Protein AF-0000000070689299 (afdb_homodimer)

Structure (mmCIF, N/CA/C/O backbone):
data_AF-0000000070689299-model_v1
#
loop_
_entity.id
_entity.type
_entity.pdbx_description
1 polymer 'Putative rlpA-like double-psi beta-barrel domain-containing protein'
#
loop_
_atom_site.group_PDB
_atom_site.id
_atom_site.type_symbol
_atom_site.label_atom_id
_atom_site.label_alt_id
_atom_site.label_comp_id
_atom_site.label_asym_id
_atom_site.label_entity_id
_atom_site.label_seq_id
_atom_site.pdbx_PDB_ins_code
_atom_site.Cartn_x
_atom_site.Cartn_y
_atom_site.Cartn_z
_atom_site.occupancy
_atom_site.B_iso_or_equiv
_atom_site.auth_seq_id
_atom_site.auth_comp_id
_atom_site.auth_asym_id
_atom_site.auth_atom_id
_atom_site.pdbx_PDB_model_num
ATOM 1 N N . MET A 1 1 ? -0.088 -2.096 -9.945 1 90.56 1 MET A N 1
ATOM 2 C CA . MET A 1 1 ? 0.05 -1.854 -8.516 1 90.56 1 MET A CA 1
ATOM 3 C C . MET A 1 1 ? 0.592 -3.09 -7.805 1 90.56 1 MET A C 1
ATOM 5 O O . MET A 1 1 ? 0.749 -4.145 -8.422 1 90.56 1 MET A O 1
ATOM 9 N N . ILE A 1 2 ? 0.896 -2.9 -6.441 1 95.88 2 ILE A N 1
ATOM 10 C CA . ILE A 1 2 ? 1.598 -3.996 -5.781 1 95.88 2 ILE A CA 1
ATOM 11 C C . ILE A 1 2 ? 0.893 -4.348 -4.473 1 95.88 2 ILE A C 1
ATOM 13 O O . ILE A 1 2 ? 0.043 -3.592 -3.994 1 95.88 2 ILE A O 1
ATOM 17 N N . ALA A 1 3 ? 1.252 -5.504 -3.967 1 97.31 3 ALA A N 1
ATOM 18 C CA . ALA A 1 3 ? 0.812 -5.992 -2.662 1 97.31 3 ALA A CA 1
ATOM 19 C C . ALA A 1 3 ? 1.856 -6.914 -2.039 1 97.31 3 ALA A C 1
ATOM 21 O O . ALA A 1 3 ? 2.67 -7.512 -2.75 1 97.31 3 ALA A O 1
ATOM 22 N N . ALA A 1 4 ? 1.864 -6.91 -0.789 1 98.19 4 ALA A N 1
ATOM 23 C CA . ALA A 1 4 ? 2.594 -7.926 -0.037 1 98.19 4 ALA A CA 1
ATOM 24 C C . ALA A 1 4 ? 1.648 -9.008 0.478 1 98.19 4 ALA A C 1
ATOM 26 O O . ALA A 1 4 ? 0.513 -8.719 0.863 1 98.19 4 ALA A O 1
ATOM 27 N N . ALA A 1 5 ? 2.146 -10.219 0.487 1 98 5 ALA A N 1
ATOM 28 C CA . ALA A 1 5 ? 1.296 -11.359 0.821 1 98 5 ALA A CA 1
ATOM 29 C C . ALA A 1 5 ? 1.624 -11.898 2.209 1 98 5 ALA A C 1
ATOM 31 O O . ALA A 1 5 ? 2.783 -11.883 2.631 1 98 5 ALA A O 1
ATOM 32 N N . ASN A 1 6 ? 0.504 -12.469 2.807 1 97.56 6 ASN A N 1
ATOM 33 C CA . ASN A 1 6 ? 0.729 -13.117 4.094 1 97.56 6 ASN A CA 1
ATOM 34 C C . ASN A 1 6 ? 1.435 -14.461 3.926 1 97.56 6 ASN A C 1
ATOM 36 O O . ASN A 1 6 ? 1.789 -14.852 2.811 1 97.56 6 ASN A O 1
ATOM 40 N N . GLN A 1 7 ? 1.655 -15.062 5.055 1 96.12 7 GLN A N 1
ATOM 41 C CA . GLN A 1 7 ? 2.441 -16.297 5.066 1 96.12 7 GLN A CA 1
ATOM 42 C C . GLN A 1 7 ? 1.816 -17.359 4.168 1 96.12 7 GLN A C 1
ATOM 44 O O . GLN A 1 7 ? 2.51 -17.984 3.365 1 96.12 7 GLN A O 1
ATOM 49 N N . ASP A 1 8 ? 0.577 -17.594 4.332 1 96.25 8 ASP A N 1
ATOM 50 C CA . ASP A 1 8 ? -0.107 -18.656 3.596 1 96.25 8 ASP A CA 1
ATOM 51 C C . ASP A 1 8 ? -0.002 -18.438 2.088 1 96.25 8 ASP A C 1
ATOM 53 O O . ASP A 1 8 ? 0.266 -19.375 1.335 1 96.25 8 ASP A O 1
ATOM 57 N N . LEU A 1 9 ? -0.173 -17.281 1.662 1 97.25 9 LEU A N 1
ATOM 58 C CA . LEU A 1 9 ? -0.165 -16.969 0.236 1 97.25 9 LEU A CA 1
ATOM 59 C C . LEU A 1 9 ? 1.263 -16.859 -0.286 1 97.25 9 LEU A C 1
ATOM 61 O O . LEU A 1 9 ? 1.535 -17.172 -1.445 1 97.25 9 LEU A O 1
ATOM 65 N N . TRP A 1 10 ? 2.113 -16.438 0.455 1 97.25 10 TRP A N 1
ATOM 66 C CA . TRP A 1 10 ? 3.49 -16.188 0.04 1 97.25 10 TRP A CA 1
ATOM 67 C C . TRP A 1 10 ? 4.137 -17.469 -0.484 1 97.25 10 TRP A C 1
ATOM 69 O O . TRP A 1 10 ? 4.934 -17.422 -1.424 1 97.25 10 TRP A O 1
ATOM 79 N N . GLN A 1 11 ? 3.875 -18.547 0.158 1 97 11 GLN A N 1
ATOM 80 C CA . GLN A 1 11 ? 4.336 -19.859 -0.28 1 97 11 GLN A CA 1
ATOM 81 C C . GLN A 1 11 ? 5.844 -19.859 -0.516 1 97 11 GLN A C 1
ATOM 83 O O . GLN A 1 11 ? 6.309 -20.25 -1.594 1 97 11 GLN A O 1
ATOM 88 N N . GLY A 1 12 ? 6.582 -19.453 0.528 1 96.31 12 GLY A N 1
ATOM 89 C CA . GLY A 1 12 ? 8.031 -19.484 0.444 1 96.31 12 GLY A CA 1
ATOM 90 C C . GLY A 1 12 ? 8.578 -18.641 -0.692 1 96.31 12 GLY A C 1
ATOM 91 O O . GLY A 1 12 ? 9.664 -18.906 -1.21 1 96.31 12 GLY A O 1
ATOM 92 N N . GLY A 1 13 ? 7.852 -17.812 -1.176 1 97.06 13 GLY A N 1
ATOM 93 C CA . GLY A 1 13 ? 8.305 -16.922 -2.221 1 97.06 13 GLY A CA 1
ATOM 94 C C . GLY A 1 13 ? 7.754 -17.266 -3.592 1 97.06 13 GLY A C 1
ATOM 95 O O . GLY A 1 13 ? 7.93 -16.5 -4.547 1 97.06 13 GLY A O 1
ATOM 96 N N . ALA A 1 14 ? 7.051 -18.312 -3.703 1 97.81 14 ALA A N 1
ATOM 97 C CA . ALA A 1 14 ? 6.551 -18.766 -5 1 97.81 14 ALA A CA 1
ATOM 98 C C . ALA A 1 14 ? 5.523 -17.781 -5.562 1 97.81 14 ALA A C 1
ATOM 100 O O . ALA A 1 14 ? 5.305 -17.734 -6.773 1 97.81 14 ALA A O 1
ATOM 101 N N . ALA A 1 15 ? 4.879 -17.016 -4.73 1 97.31 15 ALA A N 1
ATOM 102 C CA . ALA A 1 15 ? 3.854 -16.062 -5.168 1 97.31 15 ALA A CA 1
ATOM 103 C C . ALA A 1 15 ? 4.48 -14.781 -5.699 1 97.31 15 ALA A C 1
ATOM 105 O O . ALA A 1 15 ? 3.805 -13.977 -6.34 1 97.31 15 ALA A O 1
ATOM 106 N N . CYS A 1 16 ? 5.762 -14.609 -5.352 1 96.5 16 CYS A N 1
ATOM 107 C CA . CYS A 1 16 ? 6.41 -13.375 -5.773 1 96.5 16 CYS A CA 1
ATOM 108 C C . CYS A 1 16 ? 6.336 -13.203 -7.289 1 96.5 16 CYS A C 1
ATOM 110 O O . CYS A 1 16 ? 6.605 -14.148 -8.031 1 96.5 16 CYS A O 1
ATOM 112 N N . GLY A 1 17 ? 5.918 -12.078 -7.777 1 96.12 17 GLY A N 1
ATOM 113 C CA . GLY A 1 17 ? 5.863 -11.758 -9.195 1 96.12 17 GLY A CA 1
ATOM 114 C C . GLY A 1 17 ? 4.559 -12.18 -9.852 1 96.12 17 GLY A C 1
ATOM 115 O O . GLY A 1 17 ? 4.289 -11.82 -11 1 96.12 17 GLY A O 1
ATOM 116 N N . LYS A 1 18 ? 3.805 -12.914 -9.203 1 97.88 18 LYS A N 1
ATOM 117 C CA . LYS A 1 18 ? 2.521 -13.32 -9.766 1 97.88 18 LYS A CA 1
ATOM 118 C C . LYS A 1 18 ? 1.498 -12.195 -9.68 1 97.88 18 LYS A C 1
ATOM 120 O O . LYS A 1 18 ? 1.54 -11.383 -8.75 1 97.88 18 LYS A O 1
ATOM 125 N N . ASN A 1 19 ? 0.584 -12.242 -10.664 1 98 19 ASN A N 1
ATOM 126 C CA . ASN A 1 19 ? -0.472 -11.242 -10.727 1 98 19 ASN A CA 1
ATOM 127 C C . ASN A 1 19 ? -1.794 -11.789 -10.188 1 98 19 ASN A C 1
ATOM 129 O O . ASN A 1 19 ? -2.146 -12.938 -10.453 1 98 19 ASN A O 1
ATOM 133 N N . PHE A 1 20 ? -2.482 -10.883 -9.43 1 98.62 20 PHE A N 1
ATOM 134 C CA . PHE A 1 20 ? -3.775 -11.234 -8.859 1 98.62 20 PHE A CA 1
ATOM 135 C C . PHE A 1 20 ? -4.816 -10.164 -9.164 1 98.62 20 PHE A C 1
ATOM 137 O O . PHE A 1 20 ? -4.52 -8.977 -9.117 1 98.62 20 PHE A O 1
ATOM 144 N N . GLN A 1 21 ? -5.996 -10.633 -9.508 1 98.75 21 GLN A N 1
ATOM 145 C CA . GLN A 1 21 ? -7.18 -9.773 -9.469 1 98.75 21 GLN A CA 1
ATOM 146 C C . GLN A 1 21 ? -7.824 -9.797 -8.086 1 98.75 21 GLN A C 1
ATOM 148 O O . GLN A 1 21 ? -8.188 -10.859 -7.578 1 98.75 21 GLN A O 1
ATOM 153 N N . VAL A 1 22 ? -7.93 -8.633 -7.461 1 98.81 22 VAL A N 1
ATOM 154 C CA . VAL A 1 22 ? -8.406 -8.516 -6.086 1 98.81 22 VAL A CA 1
ATOM 155 C C . VAL A 1 22 ? -9.719 -7.734 -6.062 1 98.81 22 VAL A C 1
ATOM 157 O O . VAL A 1 22 ? -9.836 -6.68 -6.691 1 98.81 22 VAL A O 1
ATOM 160 N N . THR A 1 23 ? -10.727 -8.227 -5.375 1 98.94 23 THR A N 1
ATOM 161 C CA . THR A 1 23 ? -12.039 -7.594 -5.27 1 98.94 23 THR A CA 1
ATOM 162 C C . THR A 1 23 ? -12.414 -7.375 -3.807 1 98.94 23 THR A C 1
ATOM 164 O O . THR A 1 23 ? -12.359 -8.305 -2.998 1 98.94 23 THR A O 1
ATOM 167 N N . CYS A 1 24 ? -12.75 -6.105 -3.471 1 98.88 24 CYS A N 1
ATOM 168 C CA . CYS A 1 24 ? -13.352 -5.844 -2.17 1 98.88 24 CYS A CA 1
ATOM 169 C C . CYS A 1 24 ? -14.719 -6.504 -2.061 1 98.88 24 CYS A C 1
ATOM 171 O O . CYS A 1 24 ? -15.586 -6.301 -2.92 1 98.88 24 CYS A O 1
ATOM 173 N N . THR A 1 25 ? -14.93 -7.25 -0.927 1 98.81 25 THR A N 1
ATOM 174 C CA . THR A 1 25 ? -16.188 -7.969 -0.799 1 98.81 25 THR A CA 1
ATOM 175 C C . THR A 1 25 ? -16.938 -7.531 0.459 1 98.81 25 THR A C 1
ATOM 177 O O . THR A 1 25 ? -18.047 -7.984 0.715 1 98.81 25 THR A O 1
ATOM 180 N N . GLY A 1 26 ? -16.297 -6.746 1.26 1 98.12 26 GLY A N 1
ATOM 181 C CA . GLY A 1 26 ? -17.062 -6.293 2.42 1 98.12 26 GLY A CA 1
ATOM 182 C C . GLY A 1 26 ? -16.172 -5.719 3.514 1 98.12 26 GLY A C 1
ATOM 183 O O . GLY A 1 26 ? -14.969 -5.555 3.324 1 98.12 26 GLY A O 1
ATOM 184 N N . ALA A 1 27 ? -16.891 -5.426 4.68 1 97.69 27 ALA A N 1
ATOM 185 C CA . ALA A 1 27 ? -16.234 -4.777 5.82 1 97.69 27 ALA 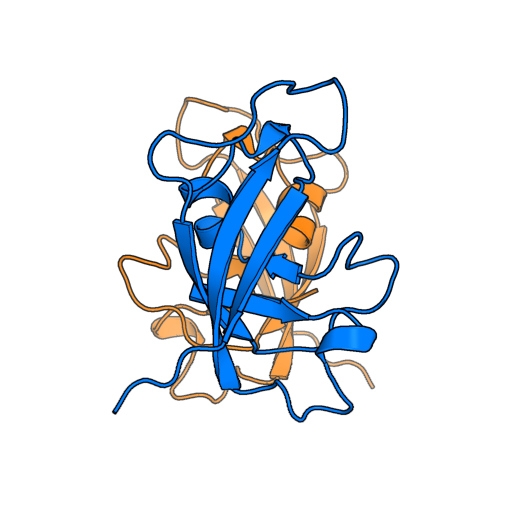A CA 1
ATOM 186 C C . ALA A 1 27 ? -15.648 -5.812 6.773 1 97.69 27 ALA A C 1
ATOM 188 O O . ALA A 1 27 ? -16.188 -6.914 6.914 1 97.69 27 ALA A O 1
ATOM 189 N N . THR A 1 28 ? -14.531 -5.363 7.41 1 95 28 THR A N 1
ATOM 190 C CA . THR A 1 28 ? -14 -6.184 8.5 1 95 28 THR A CA 1
ATOM 191 C C . THR A 1 28 ? -14.461 -5.645 9.852 1 95 28 THR A C 1
ATOM 193 O O . THR A 1 28 ? -14.266 -6.289 10.883 1 95 28 THR A O 1
ATOM 196 N N . ASN A 1 29 ? -14.945 -4.457 9.836 1 88.56 29 ASN A N 1
ATOM 197 C CA . ASN A 1 29 ? -15.453 -3.811 11.047 1 88.56 29 ASN A CA 1
ATOM 198 C C . ASN A 1 29 ? -16.609 -2.869 10.734 1 88.56 29 ASN A C 1
ATOM 200 O O . ASN A 1 29 ? -17 -2.715 9.57 1 88.56 29 ASN A O 1
ATOM 204 N N . GLN A 1 30 ? -17.172 -2.262 11.875 1 89.69 30 GLN A N 1
ATOM 205 C CA . GLN A 1 30 ? -18.391 -1.485 11.695 1 89.69 30 GLN A CA 1
ATOM 206 C C . GLN A 1 30 ? -18.078 0.001 11.539 1 89.69 30 GLN A C 1
ATOM 208 O O . GLN A 1 30 ? -19 0.827 11.469 1 89.69 30 GLN A O 1
ATOM 213 N N . GLY A 1 31 ? -16.906 0.358 11.5 1 90.81 31 GLY A N 1
ATOM 214 C CA . GLY A 1 31 ? -16.578 1.763 11.32 1 90.81 31 GLY A CA 1
ATOM 215 C C . GLY A 1 31 ? -16.953 2.293 9.953 1 90.81 31 GLY A C 1
ATOM 216 O O . GLY A 1 31 ? -17.438 3.424 9.828 1 90.81 31 GLY A O 1
ATOM 217 N N . VAL A 1 32 ? -16.781 1.418 8.969 1 94.69 32 VAL A N 1
ATOM 218 C CA . VAL A 1 32 ? -17.188 1.663 7.598 1 94.69 32 VAL A CA 1
ATOM 219 C C . VAL A 1 32 ? -17.938 0.447 7.059 1 94.69 32 VAL A C 1
ATOM 221 O O . VAL A 1 32 ? -17.344 -0.438 6.445 1 94.69 32 VAL A O 1
ATOM 224 N N . PRO A 1 33 ? -19.219 0.475 7.246 1 95.81 33 PRO A N 1
ATOM 225 C CA . PRO A 1 33 ? -20 -0.737 6.977 1 95.81 33 PRO A CA 1
ATOM 226 C C . PRO A 1 33 ? -20.031 -1.095 5.492 1 95.81 33 PRO A C 1
ATOM 228 O O . PRO A 1 33 ? -20.266 -2.254 5.141 1 95.81 33 PRO A O 1
ATOM 231 N N . HIS A 1 34 ? -19.922 -0.136 4.621 1 97.56 34 HIS A N 1
ATOM 232 C CA . HIS A 1 34 ? -19.891 -0.363 3.182 1 97.56 34 HIS A CA 1
ATOM 233 C C . HIS A 1 34 ? -18.609 0.194 2.566 1 97.56 34 HIS A C 1
ATOM 235 O O . HIS A 1 34 ? -18.641 1.212 1.872 1 97.56 34 HIS A O 1
ATOM 241 N N . PRO A 1 35 ? -17.562 -0.487 2.713 1 98.31 35 PRO A N 1
ATOM 242 C CA . PRO A 1 35 ? -16.266 0.11 2.365 1 98.31 35 PRO A CA 1
ATOM 243 C C . PRO A 1 35 ? -15.961 0.01 0.875 1 98.31 35 PRO A C 1
ATOM 245 O O . PRO A 1 35 ? -15.109 0.747 0.369 1 98.31 35 PRO A O 1
ATOM 248 N N . CYS A 1 36 ? -16.625 -0.947 0.173 1 98.81 36 CYS A N 1
ATOM 249 C CA . CYS A 1 36 ? -16.234 -1.199 -1.212 1 98.81 36 CYS A CA 1
ATOM 250 C C . CYS A 1 36 ? -16.719 -0.073 -2.121 1 98.81 36 CYS A C 1
ATOM 252 O O . CYS A 1 36 ? -17.828 0.418 -1.975 1 98.81 36 CYS A O 1
ATOM 254 N N . THR A 1 37 ? -15.859 0.261 -3.027 1 98.56 37 THR A N 1
ATOM 255 C CA . THR A 1 37 ? -16.25 1.269 -4.008 1 98.56 37 THR A CA 1
ATOM 256 C C . THR A 1 37 ? -17.188 0.672 -5.055 1 98.56 37 THR A C 1
ATOM 258 O O . TH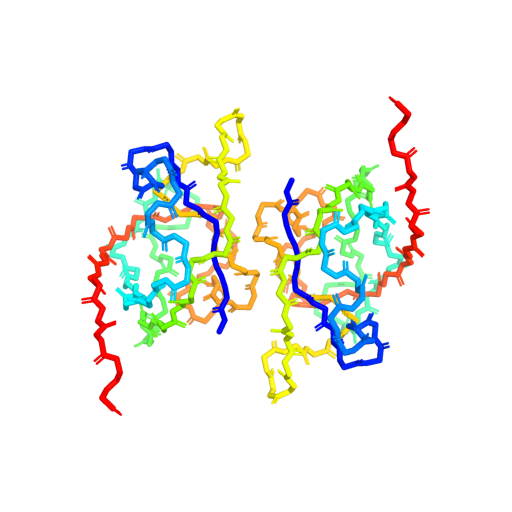R A 1 37 ? -17.484 -0.521 -5.012 1 98.56 37 THR A O 1
ATOM 261 N N . ASP A 1 38 ? -17.531 1.622 -5.984 1 98.25 38 ASP A N 1
ATOM 262 C CA . ASP A 1 38 ? -18.359 1.174 -7.094 1 98.25 38 ASP A CA 1
ATOM 263 C C . ASP A 1 38 ? -17.562 0.335 -8.086 1 98.25 38 ASP A C 1
ATOM 265 O O . ASP A 1 38 ? -18.125 -0.387 -8.898 1 98.25 38 ASP A O 1
ATOM 269 N N . THR A 1 39 ? -16.312 0.471 -8.141 1 97.81 39 THR A N 1
ATOM 270 C CA . THR A 1 39 ? -15.375 -0.323 -8.93 1 97.81 39 THR A CA 1
ATOM 271 C C . THR A 1 39 ? -14.422 -1.097 -8.031 1 97.81 39 THR A C 1
ATOM 273 O O . THR A 1 39 ? -13.242 -0.75 -7.922 1 97.81 39 THR A O 1
ATOM 276 N N . PRO A 1 40 ? -14.922 -2.16 -7.473 1 98.69 40 PRO A N 1
ATOM 277 C CA . PRO A 1 40 ? -14.25 -2.742 -6.312 1 98.69 40 PRO A CA 1
ATOM 278 C C . PRO A 1 40 ? -13.164 -3.744 -6.703 1 98.69 40 PRO A C 1
ATOM 280 O O . PRO A 1 40 ? -12.812 -4.621 -5.906 1 98.69 40 PRO A O 1
ATOM 283 N N . THR A 1 41 ? -12.648 -3.705 -7.969 1 98.81 41 THR A N 1
ATOM 284 C CA . THR A 1 41 ? -11.672 -4.684 -8.43 1 98.81 41 THR A CA 1
ATOM 285 C C . THR A 1 41 ? -10.406 -3.99 -8.938 1 98.81 41 THR A C 1
ATOM 287 O O . THR A 1 41 ? -10.484 -2.969 -9.625 1 98.81 41 THR A O 1
ATOM 290 N N . VAL A 1 42 ? -9.281 -4.586 -8.594 1 97.88 42 VAL A N 1
ATOM 291 C CA . VAL A 1 42 ? -7.996 -4.059 -9.039 1 97.88 42 VAL A CA 1
ATOM 292 C C . VAL A 1 42 ? -7.031 -5.207 -9.312 1 97.88 42 VAL A C 1
ATOM 294 O O . VAL A 1 42 ? -7.164 -6.289 -8.727 1 97.88 42 VAL A O 1
ATOM 297 N N . ASN A 1 43 ? -6.098 -4.992 -10.234 1 97.19 43 ASN A N 1
ATOM 298 C CA . ASN A 1 43 ? -5.012 -5.938 -10.461 1 97.19 43 ASN A CA 1
ATOM 299 C C . ASN A 1 43 ? -3.74 -5.516 -9.727 1 97.19 43 ASN A C 1
ATOM 301 O O . ASN A 1 43 ? -3.342 -4.352 -9.789 1 97.19 43 ASN A O 1
ATOM 305 N N . VAL A 1 44 ? -3.145 -6.52 -9.047 1 97.44 44 VAL A N 1
ATOM 306 C CA . VAL A 1 44 ? -1.899 -6.227 -8.344 1 97.44 44 VAL A CA 1
ATOM 307 C C . VAL A 1 44 ? -0.882 -7.332 -8.609 1 97.44 44 VAL A C 1
ATOM 309 O O . VAL A 1 44 ? -1.253 -8.453 -8.969 1 97.44 44 VAL A O 1
ATOM 312 N N . MET A 1 45 ? 0.426 -6.941 -8.516 1 96.5 45 MET A N 1
ATOM 313 C CA . MET A 1 45 ? 1.521 -7.906 -8.477 1 96.5 45 MET A CA 1
ATOM 314 C C . MET A 1 45 ? 2.004 -8.125 -7.047 1 96.5 45 MET A C 1
ATOM 316 O O . MET A 1 45 ? 2.197 -7.164 -6.297 1 96.5 45 MET A O 1
ATOM 320 N N . ILE A 1 46 ? 2.166 -9.391 -6.641 1 97.81 46 ILE A N 1
ATOM 321 C CA . ILE A 1 46 ? 2.76 -9.68 -5.34 1 97.81 46 ILE A CA 1
ATOM 322 C C . ILE A 1 46 ? 4.266 -9.445 -5.398 1 97.81 46 ILE A C 1
ATOM 324 O O . ILE A 1 46 ? 4.965 -10.062 -6.203 1 97.81 46 ILE A O 1
ATOM 328 N N . THR A 1 47 ? 4.73 -8.586 -4.457 1 96.94 47 THR A N 1
ATOM 329 C CA . THR A 1 47 ? 6.137 -8.227 -4.605 1 96.94 47 THR A CA 1
ATOM 330 C C . THR A 1 47 ? 6.902 -8.492 -3.316 1 96.94 47 THR A C 1
ATOM 332 O O . THR A 1 47 ? 8.133 -8.398 -3.285 1 96.94 47 THR A O 1
ATOM 335 N N . ASP A 1 48 ? 6.211 -8.859 -2.232 1 96.62 48 ASP A N 1
ATOM 336 C CA . ASP A 1 48 ? 6.926 -9.07 -0.976 1 96.62 48 ASP A CA 1
ATOM 337 C C . ASP A 1 48 ? 6.078 -9.875 0.006 1 96.62 48 ASP A C 1
ATOM 339 O O . ASP A 1 48 ? 4.879 -10.055 -0.201 1 96.62 48 ASP A O 1
ATOM 343 N N . PHE A 1 49 ? 6.902 -10.406 0.961 1 96.19 49 PHE A N 1
ATOM 344 C CA . PHE A 1 49 ? 6.289 -11.078 2.105 1 96.19 49 PHE A CA 1
ATOM 345 C C . PHE A 1 49 ? 5.863 -10.062 3.158 1 96.19 49 PHE A C 1
ATOM 347 O O . PHE A 1 49 ? 6.574 -9.086 3.414 1 96.19 49 PHE A O 1
ATOM 354 N N . CYS A 1 50 ? 4.637 -10.297 3.723 1 95.44 50 CYS A N 1
ATOM 355 C CA . CYS A 1 50 ? 4.141 -9.461 4.812 1 95.44 50 CYS A CA 1
ATOM 356 C C . CYS A 1 50 ? 3.746 -10.312 6.012 1 95.44 50 CYS A C 1
ATOM 358 O O . CYS A 1 50 ? 2.619 -10.805 6.09 1 95.44 50 CYS A O 1
ATOM 360 N N . PRO A 1 51 ? 4.656 -10.344 7 1 91.38 51 PRO A N 1
ATOM 361 C CA . PRO A 1 51 ? 4.312 -11.094 8.211 1 91.38 51 PRO A CA 1
ATOM 362 C C . PRO A 1 51 ? 3.475 -10.281 9.188 1 91.38 51 PRO A C 1
ATOM 364 O O . PRO A 1 51 ? 3.418 -9.047 9.086 1 91.38 51 PRO A O 1
ATOM 367 N N . PRO A 1 52 ? 2.744 -11.023 10.094 1 84.5 52 PRO A N 1
ATOM 368 C CA . PRO A 1 52 ? 2.154 -10.281 11.203 1 84.5 52 PRO A CA 1
ATOM 369 C C . PRO A 1 52 ? 3.201 -9.57 12.062 1 84.5 52 PRO A C 1
ATOM 371 O O . PRO A 1 52 ? 4.305 -10.094 12.25 1 84.5 52 PRO A O 1
ATOM 374 N N . PRO A 1 53 ? 2.834 -8.312 12.672 1 80.75 53 PRO A N 1
ATOM 375 C CA . PRO A 1 53 ? 1.528 -7.648 12.664 1 80.75 53 PRO A CA 1
ATOM 376 C C . PRO A 1 53 ? 1.342 -6.727 11.461 1 80.75 53 PRO A C 1
ATOM 378 O O . PRO A 1 53 ? 0.299 -6.082 11.328 1 80.75 53 PRO A O 1
ATOM 381 N N . GLY A 1 54 ? 2.334 -6.695 10.492 1 75.69 54 GLY A N 1
ATOM 382 C CA . GLY A 1 54 ? 2.227 -5.816 9.336 1 75.69 54 GLY A CA 1
ATOM 383 C C . GLY A 1 54 ? 1.021 -6.117 8.469 1 75.69 54 GLY A C 1
ATOM 384 O O . GLY A 1 54 ? 0.292 -5.207 8.07 1 75.69 54 GLY A O 1
ATOM 385 N N . CYS A 1 55 ? 0.828 -7.328 8.234 1 82.69 55 CYS A N 1
ATOM 386 C CA . CYS A 1 55 ? -0.335 -7.762 7.465 1 82.69 55 CYS A CA 1
ATOM 387 C C . CYS A 1 55 ? -1.396 -8.359 8.375 1 82.69 55 CYS A C 1
ATOM 389 O O . CYS A 1 55 ? -1.133 -9.336 9.086 1 82.69 55 CYS A O 1
ATOM 391 N N . LYS A 1 56 ? -2.504 -7.699 8.344 1 82.44 56 LYS A N 1
ATOM 392 C CA . LYS A 1 56 ? -3.625 -8.195 9.141 1 82.44 56 LYS A CA 1
ATOM 393 C C . LYS A 1 56 ? -4.516 -9.117 8.312 1 82.44 56 LYS A C 1
ATOM 395 O O . LYS A 1 56 ? -5.277 -9.914 8.867 1 82.44 56 LYS A O 1
ATOM 400 N N . GLY A 1 57 ? -4.414 -9.195 7.078 1 93.81 57 GLY A N 1
ATOM 401 C CA . GLY A 1 57 ? -5.176 -10 6.141 1 93.81 57 GLY A CA 1
ATOM 402 C C . GLY A 1 57 ? -4.301 -10.766 5.164 1 93.81 57 GLY A C 1
ATOM 403 O O . GLY A 1 57 ? -3.152 -11.086 5.469 1 93.81 57 GLY A O 1
ATOM 404 N N . ASP A 1 58 ? -4.98 -11.133 4.066 1 96.69 58 ASP A N 1
ATOM 405 C CA . ASP A 1 58 ? -4.262 -11.945 3.088 1 96.69 58 ASP A CA 1
ATOM 406 C C . ASP A 1 58 ? -3.209 -11.117 2.354 1 96.69 58 ASP A C 1
ATOM 408 O O . ASP A 1 58 ? -2.129 -11.617 2.035 1 96.69 58 ASP A O 1
ATOM 412 N N . LEU A 1 59 ? -3.584 -9.891 2.133 1 97.5 59 LEU A N 1
ATOM 413 C CA . LEU A 1 59 ? -2.729 -8.992 1.357 1 97.5 59 LEU A CA 1
ATOM 414 C C . LEU A 1 59 ? -2.605 -7.637 2.035 1 97.5 59 LEU A C 1
ATOM 416 O O . LEU A 1 59 ? -3.574 -7.133 2.609 1 97.5 59 LEU A O 1
ATOM 420 N N . ASP A 1 60 ? -1.427 -7.059 1.989 1 97.19 60 ASP A N 1
ATOM 421 C CA . ASP A 1 60 ? -1.251 -5.621 2.188 1 97.19 60 ASP A CA 1
ATOM 422 C C . ASP A 1 60 ? -1.068 -4.902 0.854 1 97.19 60 ASP A C 1
ATOM 424 O O . ASP A 1 60 ? 0.035 -4.871 0.306 1 97.19 60 ASP A O 1
ATOM 428 N N . LEU A 1 61 ? -2.182 -4.285 0.373 1 97.12 61 LEU A N 1
ATOM 429 C CA . LEU A 1 61 ? -2.188 -3.58 -0.905 1 97.12 61 LEU A CA 1
ATOM 430 C C . LEU A 1 61 ? -1.39 -2.283 -0.816 1 97.12 61 LEU A C 1
ATOM 432 O O . LEU A 1 61 ? -1.29 -1.684 0.256 1 97.12 61 LEU A O 1
ATOM 436 N N . SER A 1 62 ? -0.877 -1.918 -1.939 1 96.31 62 SER A N 1
ATOM 437 C CA . SER A 1 62 ? -0.412 -0.536 -1.985 1 96.31 62 SER A CA 1
ATOM 438 C C . SER A 1 62 ? -1.536 0.437 -1.643 1 96.31 62 SER A C 1
ATOM 440 O O . SER A 1 62 ? -2.715 0.108 -1.791 1 96.31 62 SER A O 1
ATOM 442 N N . HIS A 1 63 ? -1.17 1.604 -1.122 1 95 63 HIS A N 1
ATOM 443 C CA . HIS A 1 63 ? -2.174 2.605 -0.779 1 95 63 HIS A CA 1
ATOM 444 C C . HIS A 1 63 ? -3.051 2.939 -1.981 1 95 63 HIS A C 1
ATOM 446 O O . HIS A 1 63 ? -4.273 3.037 -1.854 1 95 63 HIS A O 1
ATOM 452 N N . GLU A 1 64 ? -2.404 3.078 -3.16 1 94.5 64 GLU A N 1
ATOM 453 C CA . GLU A 1 64 ? -3.174 3.365 -4.367 1 94.5 64 GLU A CA 1
ATOM 454 C C . GLU A 1 64 ? -4.148 2.234 -4.684 1 94.5 64 GLU A C 1
ATOM 456 O O . GLU A 1 64 ? -5.328 2.479 -4.953 1 94.5 64 GLU A O 1
ATOM 461 N N . ALA A 1 65 ? -3.662 1.051 -4.652 1 95.94 65 ALA A N 1
ATOM 462 C CA . ALA A 1 65 ? -4.516 -0.094 -4.957 1 95.94 65 ALA A CA 1
ATOM 463 C C . ALA A 1 65 ? -5.695 -0.173 -3.992 1 95.94 65 ALA A C 1
ATOM 465 O O . ALA A 1 65 ? -6.832 -0.395 -4.406 1 95.94 65 ALA A O 1
ATOM 466 N N . PHE A 1 66 ? -5.426 -0.029 -2.664 1 96.62 66 PHE A N 1
ATOM 467 C CA . PHE A 1 66 ? -6.477 -0.072 -1.653 1 96.62 66 PHE A CA 1
ATOM 468 C C . PHE A 1 66 ? -7.52 1.007 -1.911 1 96.62 66 PHE A C 1
ATOM 470 O O . PHE A 1 66 ? -8.727 0.733 -1.882 1 96.62 66 PHE A O 1
ATOM 477 N N . SER A 1 67 ? -7.094 2.162 -2.271 1 94.88 67 SER A N 1
ATOM 478 C CA . SER A 1 67 ? -7.98 3.312 -2.432 1 94.88 67 SER A CA 1
ATOM 479 C C . SER A 1 67 ? -8.852 3.17 -3.674 1 94.88 67 SER A C 1
ATOM 481 O O . SER A 1 67 ? -9.898 3.811 -3.779 1 94.88 67 SER A O 1
ATOM 483 N N . ILE A 1 68 ? -8.398 2.426 -4.609 1 95.62 68 ILE A N 1
ATOM 484 C CA . ILE A 1 68 ? -9.203 2.188 -5.805 1 95.62 68 ILE A CA 1
ATOM 485 C C . ILE A 1 68 ? -10.43 1.351 -5.449 1 95.62 68 ILE A C 1
ATOM 487 O O . ILE A 1 68 ? -11.531 1.627 -5.918 1 95.62 68 ILE A O 1
ATOM 491 N N . ILE A 1 69 ? -10.359 0.452 -4.559 1 98.31 69 ILE A N 1
ATOM 492 C CA . ILE A 1 69 ? -11.422 -0.543 -4.453 1 98.31 69 ILE A CA 1
ATOM 493 C C . ILE A 1 69 ? -12.203 -0.33 -3.156 1 98.31 69 ILE A C 1
ATOM 495 O O . ILE A 1 69 ? -13.289 -0.88 -2.982 1 98.31 69 ILE A O 1
ATOM 499 N N . ALA A 1 70 ? -11.648 0.451 -2.219 1 98.19 70 ALA A N 1
ATOM 500 C CA . ALA A 1 70 ? -12.305 0.571 -0.921 1 98.19 70 ALA A CA 1
ATOM 501 C C . ALA A 1 70 ? -12.062 1.945 -0.305 1 98.19 70 ALA A C 1
ATOM 503 O O . ALA A 1 70 ? -11.031 2.572 -0.564 1 98.19 70 ALA A O 1
ATOM 504 N N . ASP A 1 71 ? -12.961 2.361 0.562 1 96.62 71 ASP A N 1
ATOM 505 C CA . ASP A 1 71 ? -12.773 3.512 1.439 1 96.62 71 ASP A CA 1
ATOM 506 C C . ASP A 1 71 ? -11.578 3.312 2.361 1 96.62 71 ASP A C 1
ATOM 508 O O . ASP A 1 71 ? -11.562 2.398 3.188 1 96.62 71 ASP A O 1
ATOM 512 N N . PRO A 1 72 ? -10.609 4.211 2.229 1 93.12 72 PRO A N 1
ATOM 513 C CA . PRO A 1 72 ? -9.406 3.973 3.025 1 93.12 72 PRO A CA 1
ATOM 514 C C . PRO A 1 72 ? -9.656 4.086 4.527 1 93.12 72 PRO A C 1
ATOM 516 O O . PRO A 1 72 ? -8.852 3.604 5.328 1 93.12 72 PRO A O 1
ATOM 519 N N . ARG A 1 73 ? -10.711 4.637 4.938 1 90.75 73 ARG A N 1
ATOM 520 C CA . ARG A 1 73 ? -11.039 4.773 6.355 1 90.75 73 ARG A CA 1
ATOM 521 C C . ARG A 1 73 ? -11.383 3.424 6.973 1 90.75 73 ARG A C 1
ATOM 523 O O . ARG A 1 73 ? -11.406 3.283 8.195 1 90.75 73 ARG A O 1
ATOM 530 N N . ALA A 1 74 ? -11.688 2.496 6.102 1 94.25 74 ALA A N 1
ATOM 531 C CA . ALA A 1 74 ? -12.094 1.19 6.609 1 94.25 74 ALA A CA 1
ATOM 532 C C . ALA A 1 74 ? -10.938 0.5 7.332 1 94.25 74 ALA A C 1
ATOM 534 O O . ALA A 1 74 ? -11.156 -0.43 8.117 1 94.25 74 ALA A O 1
ATOM 535 N N . GLY A 1 75 ? -9.664 0.835 7.035 1 87.44 75 GLY A N 1
ATOM 536 C CA . GLY A 1 75 ? -8.5 0.203 7.641 1 87.44 75 GLY A CA 1
ATOM 537 C C . GLY A 1 75 ? -8.219 -1.18 7.082 1 87.44 75 GLY A C 1
ATOM 538 O O . GLY A 1 75 ? -7.062 -1.526 6.824 1 87.44 75 GLY A O 1
ATOM 539 N N . GLY A 1 76 ? -9.242 -2.01 6.996 1 93.88 76 GLY A N 1
ATOM 540 C CA . GLY A 1 76 ? -9.227 -3.348 6.426 1 93.88 76 GLY A CA 1
ATOM 541 C C . GLY A 1 76 ? -10.531 -3.721 5.75 1 93.88 76 GLY A C 1
ATOM 542 O O . GLY A 1 76 ? -11.578 -3.158 6.062 1 93.88 76 GLY A O 1
ATOM 543 N N . ILE A 1 77 ? -10.398 -4.656 4.902 1 97.62 77 ILE A N 1
ATOM 544 C CA . ILE A 1 77 ? -11.578 -5.105 4.164 1 97.62 77 ILE A CA 1
ATOM 545 C C . ILE A 1 77 ? -11.492 -6.613 3.924 1 97.62 77 ILE A C 1
ATOM 547 O O . ILE A 1 77 ? -10.398 -7.191 3.943 1 97.62 77 ILE A O 1
ATOM 551 N N . LYS A 1 78 ? -12.648 -7.184 3.703 1 98.06 78 LYS A N 1
ATOM 552 C CA . LYS A 1 78 ? -12.695 -8.531 3.148 1 98.06 78 LYS A CA 1
ATOM 553 C C . LYS A 1 78 ? -12.461 -8.516 1.64 1 98.06 78 LYS A C 1
ATOM 555 O O . LYS A 1 78 ? -12.977 -7.641 0.939 1 98.06 78 LYS A O 1
ATOM 560 N N . ILE A 1 79 ? -11.664 -9.531 1.213 1 98.56 79 ILE A N 1
ATOM 561 C CA . ILE A 1 79 ? -11.398 -9.57 -0.221 1 98.56 79 ILE A CA 1
ATOM 562 C C . ILE A 1 79 ? -11.562 -11 -0.736 1 98.56 79 ILE A C 1
ATOM 564 O O . ILE A 1 79 ? -11.438 -11.961 0.028 1 98.56 79 ILE A O 1
ATOM 568 N N . SER A 1 80 ? -11.836 -11.062 -1.98 1 98.69 80 SER A N 1
ATOM 569 C CA . SER A 1 80 ? -11.547 -12.219 -2.816 1 98.69 80 SER A CA 1
ATOM 570 C C . SER A 1 80 ? -10.43 -11.922 -3.807 1 98.69 80 SER A C 1
ATOM 572 O O . SER A 1 80 ? -10.188 -10.758 -4.152 1 98.69 80 SER A O 1
ATOM 574 N N . TYR A 1 81 ? -9.727 -12.969 -4.211 1 98.62 81 TYR A N 1
ATOM 575 C CA . TYR A 1 81 ? -8.656 -12.758 -5.18 1 98.62 81 TYR A CA 1
ATOM 576 C C . TYR A 1 81 ? -8.383 -14.023 -5.977 1 98.62 81 TYR A C 1
ATOM 578 O O . TYR A 1 81 ? -8.609 -15.133 -5.488 1 98.62 81 TYR A O 1
ATOM 586 N N . GLN A 1 82 ? -7.859 -13.781 -7.164 1 98.38 82 GLN A N 1
ATOM 587 C CA . GLN A 1 82 ? -7.531 -14.859 -8.094 1 98.38 82 GLN A CA 1
ATOM 588 C C . GLN A 1 82 ? -6.277 -14.531 -8.898 1 98.38 82 GLN A C 1
ATOM 590 O O . GLN A 1 82 ? -6.18 -13.453 -9.492 1 98.38 82 GLN A O 1
ATOM 595 N N . GLU A 1 83 ? -5.422 -15.547 -8.859 1 97.88 83 GLU A N 1
ATOM 596 C CA . GLU A 1 83 ? -4.258 -15.398 -9.734 1 97.88 83 GLU A CA 1
ATOM 597 C C . GLU A 1 83 ? -4.668 -15.375 -11.203 1 97.88 83 GLU A C 1
ATOM 599 O O . GLU A 1 83 ? -5.543 -16.141 -11.617 1 97.88 83 GLU A O 1
ATOM 604 N N . TYR A 1 84 ? -4.031 -14.445 -11.938 1 96.19 84 TYR A N 1
ATOM 605 C CA . TYR A 1 84 ? -4.219 -14.484 -13.383 1 96.19 84 TYR A CA 1
ATOM 606 C C . TYR A 1 84 ? -2.883 -14.367 -14.109 1 96.19 84 TYR A C 1
ATOM 608 O O . TYR A 1 84 ? -1.92 -13.82 -13.562 1 96.19 84 TYR A O 1
ATOM 616 N N . VAL A 1 85 ? -2.812 -15.039 -15.297 1 90.38 85 VAL A N 1
ATOM 617 C CA . VAL A 1 85 ? -1.576 -15.047 -16.078 1 90.38 85 VAL A CA 1
ATOM 618 C C . VAL A 1 85 ? -1.74 -14.172 -17.312 1 90.38 85 VAL A C 1
ATOM 620 O O . VAL A 1 85 ? -2.756 -14.258 -18.016 1 90.38 85 VAL A O 1
ATOM 623 N N . THR A 1 86 ? -0.84 -13.156 -17.406 1 78.75 86 THR A N 1
ATOM 624 C CA . THR A 1 86 ? -0.852 -12.328 -18.594 1 78.75 86 THR A CA 1
ATOM 625 C C . THR A 1 86 ? -0.038 -12.977 -19.719 1 78.75 86 THR A C 1
ATOM 627 O O . THR A 1 86 ? 1.082 -13.438 -19.484 1 78.75 86 THR A O 1
ATOM 630 N N . ASN A 1 87 ? -0.636 -13.453 -20.906 1 63.25 87 ASN A N 1
ATOM 631 C CA . ASN A 1 87 ? -0.002 -14.086 -22.062 1 63.25 87 ASN A CA 1
ATOM 632 C C . ASN A 1 87 ? 0.834 -13.094 -22.859 1 63.25 87 ASN A C 1
ATOM 634 O O . ASN A 1 87 ? 0.498 -11.906 -22.938 1 63.25 87 ASN A O 1
ATOM 638 N N . MET B 1 1 ? 7.434 -3.084 6.332 1 90.56 1 MET B N 1
ATOM 639 C CA . MET B 1 1 ? 6.453 -2.67 5.332 1 90.56 1 MET B CA 1
ATOM 640 C C . MET B 1 1 ? 7.133 -2.342 4.008 1 90.56 1 MET B C 1
ATOM 642 O O . MET B 1 1 ? 8.359 -2.334 3.92 1 90.56 1 MET B O 1
ATOM 646 N N . ILE B 1 2 ? 6.254 -2.086 2.949 1 95.88 2 ILE B N 1
ATOM 647 C CA . ILE B 1 2 ? 6.863 -1.964 1.628 1 95.88 2 ILE B CA 1
ATOM 648 C C . ILE B 1 2 ? 6.355 -0.697 0.941 1 95.88 2 ILE B C 1
ATOM 650 O O . ILE B 1 2 ? 5.387 -0.084 1.394 1 95.88 2 ILE B O 1
ATOM 654 N N . ALA B 1 3 ? 7.059 -0.346 -0.106 1 97.31 3 ALA B N 1
ATOM 655 C CA . ALA B 1 3 ? 6.691 0.751 -0.997 1 97.31 3 ALA B CA 1
ATOM 656 C C . ALA B 1 3 ? 7.203 0.502 -2.412 1 97.31 3 ALA B C 1
ATOM 658 O O . ALA B 1 3 ? 8.164 -0.243 -2.609 1 97.31 3 ALA B O 1
ATOM 659 N N . ALA B 1 4 ? 6.516 1.021 -3.309 1 98.19 4 ALA B N 1
ATOM 660 C CA . ALA B 1 4 ? 7.008 1.124 -4.68 1 98.19 4 ALA B CA 1
ATOM 661 C C . ALA B 1 4 ? 7.516 2.533 -4.977 1 98.19 4 ALA B C 1
ATOM 663 O O . ALA B 1 4 ? 6.957 3.516 -4.484 1 98.19 4 ALA B O 1
ATOM 664 N N . ALA B 1 5 ? 8.555 2.584 -5.773 1 98 5 ALA B N 1
ATOM 665 C CA . ALA B 1 5 ? 9.227 3.859 -6.016 1 98 5 ALA B CA 1
ATOM 666 C C . ALA B 1 5 ? 8.922 4.375 -7.422 1 98 5 ALA B C 1
ATOM 668 O O . ALA B 1 5 ? 8.789 3.59 -8.359 1 98 5 ALA B O 1
ATOM 669 N N . ASN B 1 6 ? 8.945 5.754 -7.48 1 97.56 6 ASN B N 1
ATOM 670 C CA . ASN B 1 6 ? 8.781 6.352 -8.797 1 97.56 6 ASN B CA 1
ATOM 671 C C . ASN B 1 6 ? 10.047 6.215 -9.641 1 97.56 6 ASN B C 1
ATOM 673 O O . ASN B 1 6 ? 11.023 5.598 -9.203 1 97.56 6 ASN B O 1
ATOM 677 N N . GLN B 1 7 ? 9.93 6.742 -10.805 1 96.19 7 GLN B N 1
ATOM 678 C CA . GLN B 1 7 ? 11.016 6.57 -11.766 1 96.19 7 GLN B CA 1
ATOM 679 C C . GLN B 1 7 ? 12.328 7.117 -11.219 1 96.19 7 GLN B C 1
ATOM 681 O O . GLN B 1 7 ? 13.359 6.449 -11.289 1 96.19 7 GLN B O 1
ATOM 686 N N . ASP B 1 8 ? 12.312 8.297 -10.75 1 96.38 8 ASP B N 1
ATOM 687 C CA . ASP B 1 8 ? 13.523 8.961 -10.289 1 96.38 8 ASP B CA 1
ATOM 688 C C . ASP B 1 8 ? 14.195 8.164 -9.172 1 96.38 8 ASP B C 1
ATOM 690 O O . ASP B 1 8 ? 15.414 7.984 -9.172 1 96.38 8 ASP B O 1
ATOM 694 N N . LEU B 1 9 ? 13.461 7.684 -8.281 1 97.31 9 LEU B N 1
ATOM 695 C CA . LEU B 1 9 ? 14.008 6.969 -7.129 1 97.31 9 LEU B CA 1
ATOM 696 C C . LEU B 1 9 ? 14.344 5.527 -7.496 1 97.31 9 LEU B C 1
ATOM 698 O O . LEU B 1 9 ? 15.281 4.941 -6.945 1 97.31 9 LEU B O 1
ATOM 702 N N . TRP B 1 10 ? 13.672 4.965 -8.328 1 97.25 10 TRP B N 1
ATOM 703 C CA . TRP B 1 10 ? 13.844 3.561 -8.695 1 97.25 10 TRP B CA 1
ATOM 704 C C . TRP B 1 10 ? 15.25 3.297 -9.211 1 97.25 10 TRP B C 1
ATOM 706 O O . TRP B 1 10 ? 15.82 2.232 -8.969 1 97.25 10 TRP B O 1
ATOM 716 N N . GLN B 1 11 ? 15.75 4.199 -9.984 1 96.94 11 GLN B N 1
ATOM 717 C CA . GLN B 1 11 ? 17.125 4.141 -10.477 1 96.94 11 GLN B CA 1
ATOM 718 C C . GLN B 1 11 ? 17.406 2.801 -11.148 1 96.94 11 GLN B C 1
ATOM 720 O O . GLN B 1 11 ? 18.375 2.115 -10.789 1 96.94 11 GLN B O 1
ATOM 725 N N . GLY B 1 12 ? 16.562 2.457 -12.141 1 96.31 12 GLY B N 1
ATOM 726 C CA . GLY B 1 12 ? 16.781 1.235 -12.898 1 96.31 12 GLY B CA 1
ATOM 727 C C . GLY B 1 12 ? 16.766 -0.013 -12.039 1 96.31 12 GLY B C 1
ATOM 728 O O . GLY B 1 12 ? 17.391 -1.019 -12.391 1 96.31 12 GLY B O 1
ATOM 729 N N . GLY B 1 13 ? 16.297 0.069 -10.945 1 97.06 13 GLY B N 1
ATOM 730 C CA . GLY B 1 13 ? 16.188 -1.087 -10.07 1 97.06 13 GLY B CA 1
ATOM 731 C C . GLY B 1 13 ? 17.172 -1.072 -8.922 1 97.06 13 GLY B C 1
ATOM 732 O O . GLY B 1 13 ? 17.109 -1.907 -8.023 1 97.06 13 GLY B O 1
ATOM 733 N N . ALA B 1 14 ? 18.031 -0.118 -8.883 1 97.81 14 ALA B N 1
ATOM 734 C CA . ALA B 1 14 ? 19.078 -0.07 -7.867 1 97.81 14 ALA B CA 1
ATOM 735 C C . ALA B 1 14 ? 18.484 0.164 -6.48 1 97.81 14 ALA B C 1
ATOM 737 O O . ALA B 1 14 ? 19.094 -0.177 -5.469 1 97.81 14 ALA B O 1
ATOM 738 N N . ALA B 1 15 ? 17.312 0.733 -6.402 1 97.31 15 ALA B N 1
ATOM 739 C CA . ALA B 1 15 ? 16.672 1.035 -5.121 1 97.31 15 ALA B CA 1
ATOM 740 C C . ALA B 1 15 ? 15.977 -0.194 -4.555 1 97.31 15 ALA B C 1
ATOM 742 O O . ALA B 1 15 ? 15.594 -0.214 -3.381 1 97.31 15 ALA B O 1
ATOM 743 N N . CYS B 1 16 ? 15.773 -1.164 -5.449 1 96.5 16 CYS B N 1
ATOM 744 C CA . CYS B 1 16 ? 15.055 -2.348 -4.992 1 96.5 16 CYS B CA 1
ATOM 745 C C . CYS B 1 16 ? 15.75 -2.982 -3.795 1 96.5 16 CYS B C 1
ATOM 747 O O . CYS B 1 16 ? 16.969 -3.156 -3.801 1 96.5 16 CYS B O 1
ATOM 749 N N . GLY B 1 17 ? 15.062 -3.287 -2.75 1 96.06 17 GLY B N 1
ATOM 750 C CA . GLY B 1 17 ? 15.586 -3.957 -1.571 1 96.06 17 GLY B CA 1
ATOM 751 C C . GLY B 1 17 ? 16.172 -2.998 -0.549 1 96.06 17 GLY B C 1
ATOM 752 O O . GLY B 1 17 ? 16.484 -3.398 0.572 1 96.06 17 GLY B O 1
ATOM 753 N N . LYS B 1 18 ? 16.328 -1.816 -0.89 1 97.88 18 LYS B N 1
ATOM 754 C CA . LYS B 1 18 ? 16.844 -0.838 0.057 1 97.88 18 LYS B CA 1
ATOM 755 C C . LYS B 1 18 ? 15.773 -0.391 1.04 1 97.88 18 LYS B C 1
ATOM 757 O O . LYS B 1 18 ? 14.586 -0.345 0.694 1 97.88 18 LYS B O 1
ATOM 762 N N . ASN B 1 19 ? 16.281 -0.037 2.234 1 98 19 ASN B N 1
ATOM 763 C CA . ASN B 1 19 ? 15.391 0.426 3.289 1 98 19 ASN B CA 1
ATOM 764 C C . ASN B 1 19 ? 15.406 1.946 3.412 1 98 19 ASN B C 1
ATOM 766 O O . ASN B 1 19 ? 16.469 2.57 3.311 1 98 19 ASN B O 1
ATOM 770 N N . PHE B 1 20 ? 14.18 2.502 3.643 1 98.62 20 PHE B N 1
ATOM 771 C CA . PHE B 1 20 ? 14.016 3.941 3.801 1 98.62 20 PHE B CA 1
ATOM 772 C C . PHE B 1 20 ? 13.211 4.262 5.051 1 98.62 20 PHE B C 1
ATOM 774 O O . PHE B 1 20 ? 12.227 3.58 5.352 1 98.62 20 PHE B O 1
ATOM 781 N N . GLN B 1 21 ? 13.664 5.262 5.762 1 98.75 21 GLN B N 1
ATOM 782 C CA . GLN B 1 21 ? 12.82 5.93 6.75 1 98.75 21 GLN B CA 1
ATOM 783 C C . GLN B 1 21 ? 12 7.047 6.109 1 98.75 21 GLN B C 1
ATOM 785 O O . GLN B 1 21 ? 12.555 7.961 5.5 1 98.75 21 GLN B O 1
ATOM 790 N N . VAL B 1 22 ? 10.68 6.953 6.211 1 98.81 22 VAL B N 1
ATOM 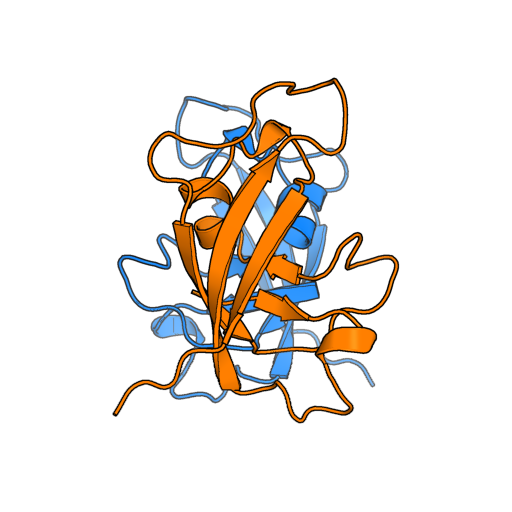791 C CA . VAL B 1 22 ? 9.766 7.875 5.543 1 98.81 22 VAL B CA 1
ATOM 792 C C . VAL B 1 22 ? 8.984 8.672 6.582 1 98.81 22 VAL B C 1
ATOM 794 O O . VAL B 1 22 ? 8.453 8.102 7.539 1 98.81 22 VAL B O 1
ATOM 797 N N . THR B 1 23 ? 8.906 9.977 6.449 1 98.94 23 THR B N 1
ATOM 798 C CA . THR B 1 23 ? 8.195 10.867 7.363 1 98.94 23 THR B CA 1
ATOM 799 C C . THR B 1 23 ? 7.164 11.703 6.617 1 98.94 23 THR B C 1
ATOM 801 O O . THR B 1 23 ? 7.484 12.344 5.613 1 98.94 23 THR B O 1
ATOM 804 N N . CYS B 1 24 ? 5.91 11.648 7.09 1 98.88 24 CYS B N 1
ATOM 805 C CA . CYS B 1 24 ? 4.902 12.586 6.602 1 98.88 24 CYS B CA 1
ATOM 806 C C . CYS B 1 24 ? 5.246 14.008 7.008 1 98.88 24 CYS B C 1
ATOM 808 O O . CYS B 1 24 ? 5.477 14.289 8.188 1 98.88 24 CYS B O 1
ATOM 810 N N . THR B 1 25 ? 5.207 14.938 5.996 1 98.81 25 THR B N 1
ATOM 811 C CA . THR B 1 25 ? 5.602 16.312 6.305 1 98.81 25 THR B CA 1
ATOM 812 C C . THR B 1 25 ? 4.461 17.281 6.008 1 98.81 25 THR B C 1
ATOM 814 O O . THR B 1 25 ? 4.582 18.484 6.262 1 98.81 25 THR B O 1
ATOM 817 N N . GLY B 1 26 ? 3.439 16.781 5.426 1 98.12 26 GLY B N 1
ATOM 818 C CA . GLY B 1 26 ? 2.342 17.719 5.207 1 98.12 26 GLY B CA 1
ATOM 819 C C . GLY B 1 26 ? 1.344 17.234 4.172 1 98.12 26 GLY B C 1
ATOM 820 O O . GLY B 1 26 ? 1.442 16.094 3.691 1 98.12 26 GLY B O 1
ATOM 821 N N . ALA B 1 27 ? 0.387 18.188 3.848 1 97.62 27 ALA B N 1
ATOM 822 C CA . ALA B 1 27 ? -0.72 17.891 2.943 1 97.62 27 ALA B CA 1
ATOM 823 C C . ALA B 1 27 ? -0.346 18.188 1.496 1 97.62 27 ALA B C 1
ATOM 825 O O . ALA B 1 27 ? 0.432 19.109 1.229 1 97.62 27 ALA B O 1
ATOM 826 N N . THR B 1 28 ? -0.956 17.359 0.591 1 94.88 28 THR B N 1
ATOM 827 C CA . THR B 1 28 ? -0.843 17.688 -0.825 1 94.88 28 THR B CA 1
ATOM 828 C C . THR B 1 28 ? -2.092 18.422 -1.311 1 94.88 28 THR B C 1
ATOM 830 O O . THR B 1 28 ? -2.119 18.938 -2.432 1 94.88 28 THR B O 1
ATOM 833 N N . ASN B 1 29 ? -3.1 18.375 -0.523 1 88.25 29 ASN B N 1
ATOM 834 C CA . ASN B 1 29 ? -4.359 19.047 -0.833 1 88.25 29 ASN B CA 1
ATOM 835 C C . ASN B 1 29 ? -5.07 19.516 0.432 1 88.25 29 ASN B C 1
ATOM 837 O O . ASN B 1 29 ? -4.582 19.297 1.542 1 88.25 29 ASN B O 1
ATOM 841 N N . GLN B 1 30 ? -6.273 20.234 0.184 1 89.44 30 GLN B N 1
ATOM 842 C CA . GLN B 1 30 ? -6.926 20.859 1.324 1 89.44 30 GLN B CA 1
ATOM 843 C C . GLN B 1 30 ? -8.039 19.969 1.884 1 89.44 30 GLN B C 1
ATOM 845 O O . GLN B 1 30 ? -8.758 20.375 2.793 1 89.44 30 GLN B O 1
ATOM 850 N N . GLY B 1 31 ? -8.18 18.844 1.401 1 90.56 31 GLY B N 1
ATOM 851 C CA . GLY B 1 31 ? -9.203 17.969 1.941 1 90.56 31 GLY B CA 1
ATOM 852 C C . GLY B 1 31 ? -8.914 17.516 3.361 1 90.56 31 GLY B C 1
ATOM 853 O O . GLY B 1 31 ? -9.82 17.438 4.191 1 90.56 31 GLY B O 1
ATOM 854 N N . VAL B 1 32 ? -7.637 17.266 3.59 1 94.62 32 VAL B N 1
ATOM 855 C C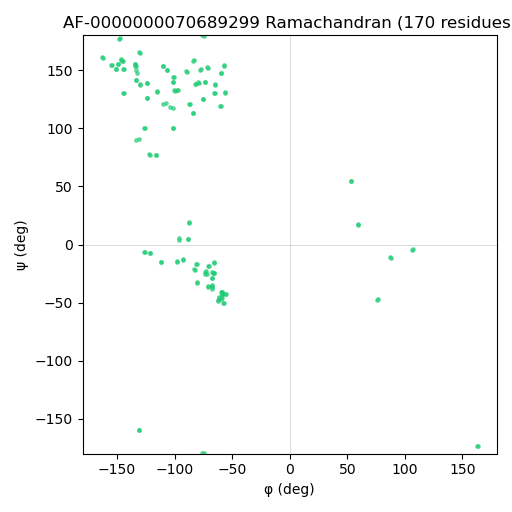A . VAL B 1 32 ? -7.113 16.953 4.914 1 94.62 32 VAL B CA 1
ATOM 856 C C . VAL B 1 32 ? -5.883 17.812 5.207 1 94.62 32 VAL B C 1
ATOM 858 O O . VAL B 1 32 ? -4.754 17.391 4.938 1 94.62 32 VAL B O 1
ATOM 861 N N . PRO B 1 33 ? -6.141 18.938 5.789 1 95.81 33 PRO B N 1
ATOM 862 C CA . PRO B 1 33 ? -5.07 19.922 5.906 1 95.81 33 PRO B CA 1
ATOM 863 C C . PRO B 1 33 ? -3.949 19.469 6.84 1 95.81 33 PRO B C 1
ATOM 865 O O . PRO B 1 33 ? -2.818 19.953 6.73 1 95.81 33 PRO B O 1
ATOM 868 N N . HIS B 1 34 ? -4.25 18.656 7.809 1 97.56 34 HIS B N 1
ATOM 869 C CA . HIS B 1 34 ? -3.258 18.109 8.727 1 97.56 34 HIS B CA 1
ATOM 870 C C . HIS B 1 34 ? -3.246 16.578 8.688 1 97.56 34 HIS B C 1
ATOM 872 O O . HIS B 1 34 ? -3.697 15.93 9.625 1 97.56 34 HIS B O 1
ATOM 878 N N . PRO B 1 35 ? -2.668 16.047 7.703 1 98.31 35 PRO B N 1
ATOM 879 C CA . PRO B 1 35 ? -2.836 14.602 7.48 1 98.31 35 PRO B CA 1
ATOM 880 C C . PRO B 1 35 ? -1.89 13.758 8.336 1 98.31 35 PRO B C 1
ATOM 882 O O . PRO B 1 35 ? -2.127 12.562 8.531 1 98.31 35 PRO B O 1
ATOM 885 N N . CYS B 1 36 ? -0.776 14.367 8.805 1 98.81 36 CYS B N 1
ATOM 886 C CA . CYS B 1 36 ? 0.243 13.57 9.477 1 98.81 36 CYS B CA 1
ATOM 887 C C . CYS B 1 36 ? -0.224 13.156 10.867 1 98.81 36 CYS B C 1
ATOM 889 O O . CYS B 1 36 ? -0.823 13.945 11.594 1 98.81 36 CYS B O 1
ATOM 891 N N . THR B 1 37 ? 0.098 11.938 11.164 1 98.5 37 THR B N 1
ATOM 892 C CA . THR B 1 37 ? -0.219 11.461 12.508 1 98.5 37 THR B CA 1
ATOM 893 C C . THR B 1 37 ? 0.763 12.023 13.531 1 98.5 37 THR B C 1
ATOM 895 O O . THR B 1 37 ? 1.689 12.75 13.172 1 98.5 37 THR B O 1
ATOM 898 N N . ASP B 1 38 ? 0.457 11.57 14.797 1 98.25 38 ASP B N 1
ATOM 899 C CA . ASP B 1 38 ? 1.362 11.961 15.875 1 98.25 38 ASP B CA 1
ATOM 900 C C . ASP B 1 38 ? 2.682 11.203 15.789 1 98.25 38 ASP B C 1
ATOM 902 O O . ASP B 1 38 ? 3.676 11.594 16.406 1 98.25 38 ASP B O 1
ATOM 906 N N . THR B 1 39 ? 2.723 10.094 15.172 1 97.75 39 THR B N 1
ATOM 907 C CA . THR B 1 39 ? 3.908 9.297 14.883 1 97.75 39 THR B CA 1
ATOM 908 C C . THR B 1 39 ? 4.141 9.195 13.383 1 97.75 39 THR B C 1
ATOM 910 O O . THR B 1 39 ? 3.926 8.133 12.789 1 97.75 39 THR B O 1
ATOM 913 N N . PRO B 1 40 ? 4.66 10.25 12.82 1 98.69 40 PRO B N 1
ATOM 914 C CA . PRO B 1 40 ? 4.562 10.406 11.367 1 98.69 40 PRO B CA 1
ATOM 915 C C . PRO B 1 40 ? 5.707 9.727 10.617 1 98.69 40 PRO B C 1
ATOM 917 O O . PRO B 1 40 ? 6.008 10.086 9.477 1 98.69 40 PRO B O 1
ATOM 920 N N . THR B 1 41 ? 6.445 8.758 11.266 1 98.81 41 THR B N 1
ATOM 921 C CA . THR B 1 41 ? 7.609 8.133 10.641 1 98.81 41 THR B CA 1
ATOM 922 C C . THR B 1 41 ? 7.445 6.617 10.594 1 98.81 41 THR B C 1
ATOM 924 O O . THR B 1 41 ? 6.992 6.004 11.562 1 98.81 41 THR B O 1
ATOM 927 N N . VAL B 1 42 ? 7.844 6.059 9.469 1 97.81 42 VAL B N 1
ATOM 928 C CA . VAL B 1 42 ? 7.781 4.609 9.289 1 97.81 42 VAL B CA 1
ATOM 929 C C . VAL B 1 42 ? 8.977 4.141 8.461 1 97.81 42 VAL B C 1
ATOM 931 O O . VAL B 1 42 ? 9.531 4.902 7.668 1 97.81 42 VAL B O 1
ATOM 934 N N . ASN B 1 43 ? 9.414 2.895 8.688 1 97.25 43 ASN B N 1
ATOM 935 C CA . ASN B 1 43 ? 10.43 2.266 7.852 1 97.25 43 ASN B CA 1
ATOM 936 C C . ASN B 1 43 ? 9.805 1.359 6.797 1 97.25 43 ASN B C 1
ATOM 938 O O . ASN B 1 43 ? 8.914 0.561 7.105 1 97.25 43 ASN B O 1
ATOM 942 N N . VAL B 1 44 ? 10.297 1.538 5.559 1 97.44 44 VAL B N 1
ATOM 943 C CA . VAL B 1 44 ? 9.789 0.696 4.48 1 97.44 44 VAL B CA 1
ATOM 944 C C . VAL B 1 44 ? 10.953 0.165 3.645 1 97.44 44 VAL B C 1
ATOM 946 O O . VAL B 1 44 ? 12.039 0.747 3.643 1 97.44 44 VAL B O 1
ATOM 949 N N . MET B 1 45 ? 10.711 -1.016 3.008 1 96.5 45 MET B N 1
ATOM 950 C CA . MET B 1 45 ? 11.594 -1.531 1.964 1 96.5 45 MET B CA 1
ATOM 951 C C . MET B 1 45 ? 11.016 -1.246 0.579 1 96.5 45 MET B C 1
ATOM 953 O O . MET B 1 45 ? 9.828 -1.464 0.337 1 96.5 45 MET B O 1
ATOM 957 N N . ILE B 1 46 ? 11.844 -0.731 -0.32 1 97.75 46 ILE B N 1
ATOM 958 C CA . ILE B 1 46 ? 11.414 -0.567 -1.703 1 97.75 46 ILE B CA 1
ATOM 959 C C . ILE B 1 46 ? 11.406 -1.923 -2.406 1 97.75 46 ILE B C 1
ATOM 961 O O . ILE B 1 46 ? 12.438 -2.596 -2.477 1 97.75 46 ILE B O 1
ATOM 965 N N . THR B 1 47 ? 10.211 -2.234 -2.988 1 96.94 47 THR B N 1
ATOM 966 C CA . THR B 1 47 ? 10.141 -3.592 -3.52 1 96.94 47 THR B CA 1
ATOM 967 C C . THR B 1 47 ? 9.719 -3.578 -4.984 1 96.94 47 THR B C 1
ATOM 969 O O . THR B 1 47 ? 9.742 -4.613 -5.652 1 96.94 47 THR B O 1
ATOM 972 N N . ASP B 1 48 ? 9.352 -2.43 -5.523 1 96.75 48 ASP B N 1
ATOM 973 C CA . ASP B 1 48 ? 8.898 -2.412 -6.91 1 96.75 48 ASP B CA 1
ATOM 974 C C . ASP B 1 48 ? 8.93 -0.997 -7.48 1 96.75 48 ASP B C 1
ATOM 976 O O . ASP B 1 48 ? 9.07 -0.025 -6.738 1 96.75 48 ASP B O 1
ATOM 980 N N . PHE B 1 49 ? 8.93 -1.068 -8.844 1 96.31 49 PHE B N 1
ATOM 981 C CA . PHE B 1 49 ? 8.781 0.166 -9.602 1 96.31 49 PHE B CA 1
ATOM 982 C C . PHE B 1 49 ? 7.312 0.569 -9.695 1 96.31 49 PHE B C 1
ATOM 984 O O . PHE B 1 49 ? 6.438 -0.283 -9.867 1 96.31 49 PHE B O 1
ATOM 991 N N . CYS B 1 50 ? 7.062 1.901 -9.531 1 95.56 50 CYS B N 1
ATOM 992 C CA . CYS B 1 50 ? 5.719 2.445 -9.68 1 95.56 50 CYS B CA 1
ATOM 993 C C . CYS B 1 50 ? 5.707 3.598 -10.68 1 95.56 50 CYS B C 1
ATOM 995 O O . CYS B 1 50 ? 5.953 4.746 -10.312 1 95.56 50 CYS B O 1
ATOM 997 N N . PRO B 1 51 ? 5.27 3.271 -11.898 1 91.44 51 PRO B N 1
ATOM 998 C CA . PRO B 1 51 ? 5.172 4.352 -12.883 1 91.44 51 PRO B CA 1
ATOM 999 C C . PRO B 1 51 ? 3.871 5.137 -12.773 1 91.44 51 PRO B C 1
ATOM 1001 O O . PRO B 1 51 ? 2.916 4.672 -12.148 1 91.44 51 PRO B O 1
ATOM 1004 N N . PRO B 1 52 ? 3.908 6.391 -13.305 1 84.69 52 PRO B N 1
ATOM 1005 C CA . PRO B 1 52 ? 2.613 7.059 -13.453 1 84.69 52 PRO B CA 1
ATOM 1006 C C . PRO B 1 52 ? 1.65 6.289 -14.359 1 84.69 52 PRO B C 1
ATOM 1008 O O . PRO B 1 52 ? 2.078 5.66 -15.328 1 84.69 52 PRO B O 1
ATOM 1011 N N . PRO B 1 53 ? 0.247 6.352 -14.078 1 80.5 53 PRO B N 1
ATOM 1012 C CA . PRO B 1 53 ? -0.418 7.172 -13.062 1 80.5 53 PRO B CA 1
ATOM 1013 C C . PRO B 1 53 ? -0.516 6.477 -11.711 1 80.5 53 PRO B C 1
ATOM 1015 O O . PRO B 1 53 ? -1.065 7.039 -10.758 1 80.5 53 PRO B O 1
ATOM 1018 N N . GLY B 1 54 ? 0.094 5.25 -11.547 1 75.94 54 GLY B N 1
ATOM 1019 C CA . GLY B 1 54 ? 0.008 4.527 -10.289 1 75.94 54 GLY B CA 1
ATOM 1020 C C . GLY B 1 54 ? 0.625 5.281 -9.125 1 75.94 54 GLY B C 1
ATOM 1021 O O . GLY B 1 54 ? 0.015 5.395 -8.062 1 75.94 54 GLY B O 1
ATOM 1022 N N . CYS B 1 55 ? 1.754 5.781 -9.359 1 82.88 55 CYS B N 1
ATOM 1023 C CA . CYS B 1 55 ? 2.43 6.59 -8.352 1 82.88 55 CYS B CA 1
ATOM 1024 C C . CYS B 1 55 ? 2.297 8.078 -8.664 1 82.88 55 CYS B C 1
ATOM 1026 O O . CYS B 1 55 ? 2.729 8.531 -9.727 1 82.88 55 CYS B O 1
ATOM 1028 N N . LYS B 1 56 ? 1.656 8.719 -7.734 1 82.94 56 LYS B N 1
ATOM 1029 C CA . LYS B 1 56 ? 1.498 10.164 -7.887 1 82.94 56 LYS B CA 1
ATOM 1030 C C . LYS B 1 56 ? 2.631 10.914 -7.191 1 82.94 56 LYS B C 1
ATOM 1032 O O . LYS B 1 56 ? 2.9 12.078 -7.512 1 82.94 56 LYS B O 1
ATOM 1037 N N . GLY B 1 57 ? 3.383 10.344 -6.395 1 93.69 57 GLY B N 1
ATOM 1038 C CA . GLY B 1 57 ? 4.5 10.898 -5.645 1 93.69 57 GLY B CA 1
ATOM 1039 C C . GLY B 1 57 ? 5.762 10.055 -5.75 1 93.69 57 GLY B C 1
ATOM 1040 O O . GLY B 1 57 ? 5.961 9.352 -6.738 1 93.69 57 GLY B O 1
ATOM 1041 N N . ASP B 1 58 ? 6.605 10.305 -4.75 1 96.62 58 ASP B N 1
ATOM 1042 C CA . ASP B 1 58 ? 7.891 9.617 -4.789 1 96.62 58 ASP B CA 1
ATOM 1043 C C . ASP B 1 58 ? 7.727 8.125 -4.5 1 96.62 58 ASP B C 1
ATOM 1045 O O . ASP B 1 58 ? 8.422 7.293 -5.082 1 96.62 58 ASP B O 1
ATOM 1049 N N . LEU B 1 59 ? 6.812 7.867 -3.609 1 97.5 59 LEU B N 1
ATOM 1050 C CA . LEU B 1 59 ? 6.594 6.496 -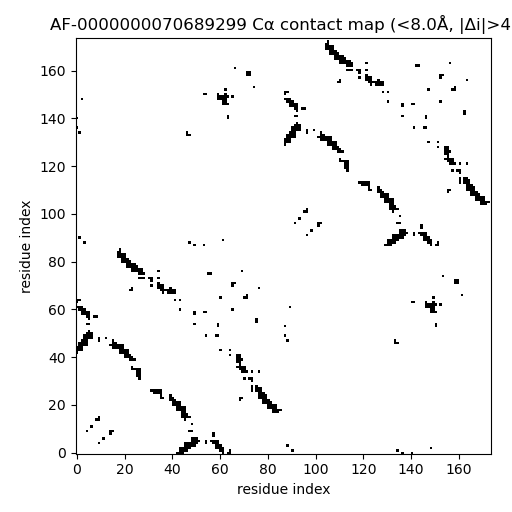3.16 1 97.5 59 LEU B CA 1
ATOM 1051 C C . LEU B 1 59 ? 5.105 6.16 -3.15 1 97.5 59 LEU B C 1
ATOM 1053 O O . LEU B 1 59 ? 4.273 7.004 -2.809 1 97.5 59 LEU B O 1
ATOM 1057 N N . ASP B 1 60 ? 4.77 4.949 -3.537 1 97.25 60 ASP B N 1
ATOM 1058 C CA . ASP B 1 60 ? 3.496 4.34 -3.176 1 97.25 60 ASP B CA 1
ATOM 1059 C C . ASP B 1 60 ? 3.668 3.355 -2.02 1 97.25 60 ASP B C 1
ATOM 1061 O O . ASP B 1 60 ? 4.066 2.207 -2.229 1 97.25 60 ASP B O 1
ATOM 1065 N N . LEU B 1 61 ? 3.307 3.838 -0.8 1 97.06 61 LEU B N 1
ATOM 1066 C CA . LEU B 1 61 ? 3.441 3.037 0.411 1 97.06 61 LEU B CA 1
ATOM 1067 C C . LEU B 1 61 ? 2.406 1.918 0.443 1 97.06 61 LEU B C 1
ATOM 1069 O O . LEU B 1 61 ? 1.323 2.053 -0.134 1 97.06 61 LEU B O 1
ATOM 1073 N N . SER B 1 62 ? 2.779 0.883 1.128 1 96.31 62 SER B N 1
ATOM 1074 C CA . SER B 1 62 ? 1.709 -0.046 1.478 1 96.31 62 SER B CA 1
ATOM 1075 C C . SER B 1 62 ? 0.605 0.653 2.266 1 96.31 62 SER B C 1
ATOM 1077 O O . SER B 1 62 ? 0.842 1.689 2.891 1 96.31 62 SER B O 1
ATOM 1079 N N . HIS B 1 63 ? -0.607 0.113 2.188 1 94.94 63 HIS B N 1
ATOM 1080 C CA . HIS B 1 63 ? -1.725 0.7 2.92 1 94.94 63 HIS B CA 1
ATOM 1081 C C . HIS B 1 63 ? -1.418 0.793 4.41 1 94.94 63 HIS B C 1
ATOM 1083 O O . HIS B 1 63 ? -1.69 1.816 5.043 1 94.94 63 HIS B O 1
ATOM 1089 N N . GLU B 1 64 ? -0.81 -0.281 4.938 1 94.38 64 GLU B N 1
ATOM 1090 C CA . GLU B 1 64 ? -0.448 -0.262 6.352 1 94.38 64 GLU B CA 1
ATOM 1091 C C . GLU B 1 64 ? 0.561 0.844 6.648 1 94.38 64 GLU B C 1
ATOM 1093 O O . GLU B 1 64 ? 0.39 1.606 7.602 1 94.38 64 GLU B O 1
ATOM 1098 N N . ALA B 1 65 ? 1.572 0.91 5.871 1 95.81 65 ALA B N 1
ATOM 1099 C CA . ALA B 1 65 ? 2.6 1.925 6.086 1 95.81 65 ALA B CA 1
ATOM 1100 C C . ALA B 1 65 ? 2.008 3.328 6.016 1 95.81 65 ALA B C 1
ATOM 1102 O O . ALA B 1 65 ? 2.311 4.18 6.855 1 95.81 65 ALA B O 1
ATOM 1103 N N . PHE B 1 66 ? 1.153 3.602 4.977 1 96.56 66 PHE B N 1
ATOM 1104 C CA . PHE B 1 66 ? 0.518 4.902 4.82 1 96.56 66 PHE B CA 1
ATOM 1105 C C . PHE B 1 66 ? -0.331 5.242 6.039 1 96.56 66 PHE B C 1
ATOM 1107 O O . PHE B 1 66 ? -0.242 6.348 6.574 1 96.56 66 PHE B O 1
ATOM 1114 N N . SER B 1 67 ? -1.014 4.305 6.547 1 94.81 67 SER B N 1
ATOM 1115 C CA . SER B 1 67 ? -1.963 4.523 7.633 1 94.81 67 SER B CA 1
ATOM 1116 C C . SER B 1 67 ? -1.243 4.777 8.953 1 94.81 67 SER B C 1
ATOM 1118 O O . SER B 1 67 ? -1.82 5.344 9.883 1 94.81 67 SER B O 1
ATOM 1120 N N . ILE B 1 68 ? -0.075 4.297 9.055 1 95.62 68 ILE B N 1
ATOM 1121 C CA . ILE B 1 68 ? 0.709 4.551 10.258 1 95.62 68 ILE B CA 1
ATOM 1122 C C . ILE B 1 68 ? 1.075 6.031 10.336 1 95.62 68 ILE B C 1
ATOM 1124 O O . ILE B 1 68 ? 1 6.641 11.406 1 95.62 68 ILE B O 1
ATOM 1128 N N . ILE B 1 69 ? 1.334 6.699 9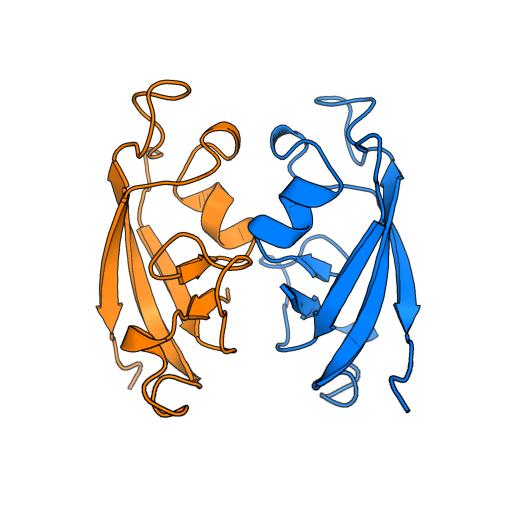.281 1 98.31 69 ILE B N 1
ATOM 1129 C CA . ILE B 1 69 ? 1.989 7.996 9.375 1 98.31 69 ILE B CA 1
ATOM 1130 C C . ILE B 1 69 ? 1.014 9.102 8.969 1 98.31 69 ILE B C 1
ATOM 1132 O O . ILE B 1 69 ? 1.263 10.281 9.219 1 98.31 69 ILE B O 1
ATOM 1136 N N . ALA B 1 70 ? -0.107 8.734 8.312 1 98.19 70 ALA B N 1
ATOM 1137 C CA . ALA B 1 70 ? -0.995 9.773 7.801 1 98.19 70 ALA B CA 1
ATOM 1138 C C . ALA B 1 70 ? -2.445 9.305 7.797 1 98.19 70 ALA B C 1
ATOM 1140 O O . ALA B 1 70 ? -2.717 8.102 7.672 1 98.19 70 ALA B O 1
ATOM 1141 N N . ASP B 1 71 ? -3.363 10.25 7.855 1 96.56 71 ASP B N 1
ATOM 1142 C CA . ASP B 1 71 ? -4.781 10.023 7.605 1 96.56 71 ASP B CA 1
ATOM 1143 C C . ASP B 1 71 ? -5.012 9.492 6.191 1 96.56 71 ASP B C 1
ATOM 1145 O O . ASP B 1 71 ? -4.727 10.188 5.211 1 96.56 71 ASP B O 1
ATOM 1149 N N . PRO B 1 72 ? -5.57 8.297 6.129 1 93.12 72 PRO B N 1
ATOM 1150 C CA . PRO B 1 72 ? -5.695 7.73 4.785 1 93.12 72 PRO B CA 1
ATOM 1151 C C . PRO B 1 72 ? -6.656 8.523 3.898 1 93.12 72 PRO B C 1
ATOM 1153 O O . PRO B 1 72 ? -6.629 8.383 2.672 1 93.12 72 PRO B O 1
ATOM 1156 N N . ARG B 1 73 ? -7.457 9.375 4.422 1 90.94 73 ARG B N 1
ATOM 1157 C CA . ARG B 1 73 ? -8.398 10.18 3.646 1 90.94 73 ARG 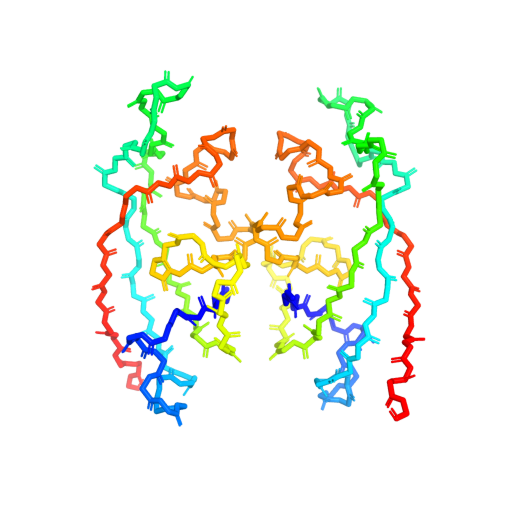B CA 1
ATOM 1158 C C . ARG B 1 73 ? -7.66 11.234 2.824 1 90.94 73 ARG B C 1
ATOM 1160 O O . ARG B 1 73 ? -8.234 11.828 1.906 1 90.94 73 ARG B O 1
ATOM 1167 N N . ALA B 1 74 ? -6.441 11.469 3.244 1 94.38 74 ALA B N 1
ATOM 1168 C CA . ALA B 1 74 ? -5.691 12.523 2.561 1 94.38 74 ALA B CA 1
ATOM 1169 C C . ALA B 1 74 ? -5.414 12.141 1.109 1 94.38 74 ALA B C 1
ATOM 1171 O O . ALA B 1 74 ? -5.113 13.008 0.28 1 94.38 74 ALA B O 1
ATOM 1172 N N . GLY B 1 75 ? -5.387 10.812 0.763 1 87.62 75 GLY B N 1
ATOM 1173 C CA . GLY B 1 75 ? -5.09 10.352 -0.584 1 87.62 75 GLY B CA 1
ATOM 1174 C C . GLY B 1 75 ? -3.613 10.422 -0.929 1 87.62 75 GLY B C 1
ATOM 1175 O O . GLY B 1 75 ? -3.074 9.516 -1.566 1 87.62 75 GLY B O 1
ATOM 1176 N N . GLY B 1 76 ? -2.992 11.539 -0.636 1 93.81 76 GLY B N 1
ATOM 1177 C CA . GLY B 1 76 ? -1.571 11.805 -0.794 1 93.81 76 GLY B CA 1
ATOM 1178 C C . GLY B 1 76 ? -1.017 12.734 0.267 1 93.81 76 GLY B C 1
ATOM 1179 O O . GLY B 1 76 ? -1.762 13.508 0.87 1 93.81 76 GLY B O 1
ATOM 1180 N N . ILE B 1 77 ? 0.254 12.641 0.393 1 97.62 77 ILE B N 1
ATOM 1181 C CA . ILE B 1 77 ? 0.919 13.469 1.391 1 97.62 77 ILE B CA 1
ATOM 1182 C C . ILE B 1 77 ? 2.301 13.875 0.885 1 97.62 77 ILE B C 1
ATOM 1184 O O . ILE B 1 77 ? 2.873 13.211 0.019 1 97.62 77 ILE B O 1
ATOM 1188 N N . LYS B 1 78 ? 2.791 14.961 1.452 1 98 78 LYS B N 1
ATOM 1189 C CA . LYS B 1 78 ? 4.211 15.281 1.308 1 98 78 LYS B CA 1
ATOM 1190 C C . LYS B 1 78 ? 5.059 14.453 2.27 1 98 78 LYS B C 1
ATOM 1192 O O . LYS B 1 78 ? 4.684 14.258 3.426 1 98 78 LYS B O 1
ATOM 1197 N N . ILE B 1 79 ? 6.207 14.016 1.698 1 98.56 79 ILE B N 1
ATOM 1198 C CA . ILE B 1 79 ? 7.066 13.211 2.561 1 98.56 79 ILE B CA 1
ATOM 1199 C C . ILE B 1 79 ? 8.516 13.68 2.426 1 98.56 79 ILE B C 1
ATOM 1201 O O . ILE B 1 79 ? 8.891 14.266 1.408 1 98.56 79 ILE B O 1
ATOM 1205 N N . SER B 1 80 ? 9.227 13.406 3.441 1 98.69 80 SER B N 1
ATOM 1206 C CA . SER B 1 80 ? 10.68 13.258 3.391 1 98.69 80 SER B CA 1
ATOM 1207 C C . SER B 1 80 ? 11.094 11.805 3.607 1 98.69 80 SER B C 1
ATOM 1209 O O . SER B 1 80 ? 10.352 11.023 4.203 1 98.69 80 SER B O 1
ATOM 1211 N N . TYR B 1 81 ? 12.266 11.445 3.064 1 98.56 81 TYR B N 1
ATOM 1212 C CA . TYR B 1 81 ? 12.734 10.078 3.256 1 98.56 81 TYR B CA 1
ATOM 1213 C C . TYR B 1 81 ? 14.25 10 3.141 1 98.56 81 TYR B C 1
ATOM 1215 O O . TYR B 1 81 ? 14.867 10.82 2.453 1 98.56 81 TYR B O 1
ATOM 1223 N N . GLN B 1 82 ? 14.766 8.992 3.801 1 98.38 82 GLN B N 1
ATOM 1224 C CA . GLN B 1 82 ? 16.203 8.742 3.836 1 98.38 82 GLN B CA 1
ATOM 1225 C C . GLN B 1 82 ? 16.5 7.242 3.844 1 98.38 82 GLN B C 1
ATOM 1227 O O . GLN B 1 82 ? 15.961 6.5 4.664 1 98.38 82 GLN B O 1
ATOM 1232 N N . GLU B 1 83 ? 17.391 6.938 2.92 1 97.88 83 GLU B N 1
ATOM 1233 C CA . GLU B 1 83 ? 17.875 5.559 2.953 1 97.88 83 GLU B CA 1
ATOM 1234 C C . GLU B 1 83 ? 18.641 5.277 4.242 1 97.88 83 GLU B C 1
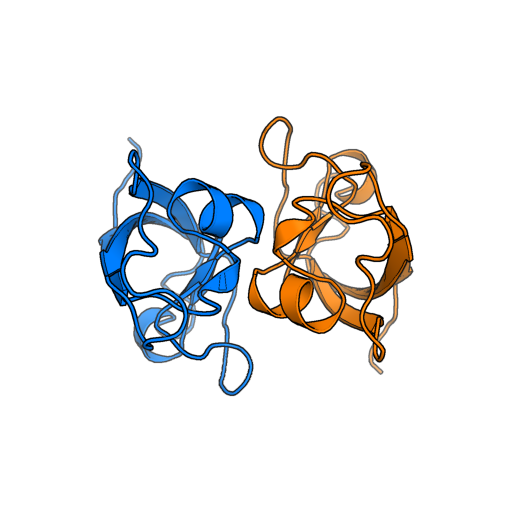ATOM 1236 O O . GLU B 1 83 ? 19.422 6.113 4.703 1 97.88 83 GLU B O 1
ATOM 1241 N N . TYR B 1 84 ? 18.359 4.09 4.785 1 96.31 84 TYR B N 1
ATOM 1242 C CA . TYR B 1 84 ? 19.188 3.664 5.906 1 96.31 84 TYR B CA 1
ATOM 1243 C C . TYR B 1 84 ? 19.641 2.217 5.734 1 96.31 84 TYR B C 1
ATOM 1245 O O . TYR B 1 84 ? 18.984 1.439 5.031 1 96.31 84 TYR B O 1
ATOM 1253 N N . VAL B 1 85 ? 20.844 1.889 6.285 1 90.56 85 VAL B N 1
ATOM 1254 C CA . VAL B 1 85 ? 21.422 0.552 6.152 1 90.56 85 VAL B CA 1
ATOM 1255 C C . VAL B 1 85 ? 21.391 -0.161 7.504 1 90.56 85 VAL B C 1
ATOM 1257 O O . VAL B 1 85 ? 21.734 0.424 8.531 1 90.56 85 VAL B O 1
ATOM 1260 N N . THR B 1 86 ? 20.688 -1.329 7.473 1 79 86 THR B N 1
ATOM 1261 C CA . THR B 1 86 ? 20.672 -2.139 8.688 1 79 86 THR B CA 1
ATOM 1262 C C . THR B 1 86 ? 21.922 -3.023 8.758 1 79 86 THR B C 1
ATOM 1264 O O . THR B 1 86 ? 22.281 -3.676 7.773 1 79 86 THR B O 1
ATOM 1267 N N . ASN B 1 87 ? 22.922 -2.844 9.727 1 63.5 87 ASN B N 1
ATOM 1268 C CA . ASN B 1 87 ? 24.156 -3.602 9.922 1 63.5 87 ASN B CA 1
ATOM 1269 C C . ASN B 1 87 ? 23.875 -5.012 10.43 1 63.5 87 ASN B C 1
ATOM 1271 O O . ASN B 1 87 ? 22.922 -5.227 11.18 1 63.5 87 ASN B O 1
#

Radius of gyration: 15.24 Å; Cα contacts (8 Å, |Δi|>4): 428; chains: 2; bounding box: 44×41×38 Å

Nearest PDB structures (foldseek):
  5xc9-assembly1_A  TM=6.798E-01  e=3.662E-02  Pomacea maculata
  1wc2-assembly1_A  TM=5.808E-01  e=7.849E-02  Mytilus edulis
  5xca-assembly1_A  TM=5.099E-01  e=5.032E-02  Pomacea maculata
  3x2l-assembly1_A  TM=6.376E-01  e=3.606E-01  Phanerodontia chrysosporium
  5xc9-assembly1_A  TM=6.798E-01  e=2.838E-02  Pomacea maculata

Sequence (174 aa):
MIAAANQDLWQGGAACGKNFQVTCTGATNQGVPHPCTDTPTVNVMITDFCPPPGCKGDLDLSHEAFSIIADPRAGGIKISYQEYVTNMIAAANQDLWQGGAACGKNFQVTCTGATNQGVPHPCTDTPTVNVMITDFCPPPGCKGDLDLSHEAFSIIADPRAGGIKISYQEYVTN

pLDDT: mean 94.92, std 5.79, range [63.25, 98.94]

InterPro domains:
  IPR007112 Expansin/pollen allergen, DPBB domain [PS50842] (1-87)
  IPR007112 Expansin/pollen allergen, DPBB domain [SM00837] (2-81)
  IPR009009 RlpA-like protein, double-psi beta-barrel domain [PF03330] (3-81)
  IPR036908 RlpA-like domain superfamily [G3DSA:2.40.40.10] (1-83)
  IPR036908 RlpA-like domain superfamily [SSF50685] (1-83)
  IPR044206 EG45-like domain containing protein, plant [PTHR47295] (1-82)

Foldseek 3Di:
DAKAFEDVCCPVPPQAFFKKKKFFDAAPDDVPGRFFDPQQIDMYGYHYHDYPPRDPDGIGDDPVRCVVTTHVVRVDTDMDMDTDDDD/DAKAFEDVCCPVPPQAFFKKKKFFDAAPDDPPGRFFDPQQIDMYGYHYHDYPPRDPDGIGDDPVRCVVTTHVVRVDTDMDMDTDDDD

Solvent-accessible surface area (backbone atoms only — not comparable to full-atom values): 9270 Å² total; per-residue (Å²): 92,43,25,23,22,15,70,82,65,22,53,95,54,71,37,53,72,41,35,30,42,37,30,48,70,35,45,71,52,79,90,30,67,73,22,44,42,95,54,23,60,48,63,31,32,28,58,41,81,26,55,77,84,71,24,87,51,66,57,35,35,16,37,58,54,43,52,57,14,24,48,53,82,36,83,50,63,35,69,48,72,42,80,51,83,88,130,91,42,26,22,22,14,70,82,63,21,53,95,54,70,36,51,73,40,36,31,43,37,30,48,71,36,47,71,51,81,89,30,68,74,24,45,42,97,53,23,61,48,64,31,32,27,56,42,81,25,56,77,84,70,24,87,50,68,57,36,34,15,37,57,54,42,53,57,15,25,48,53,82,37,83,50,62,35,70,50,72,43,79,52,84,88,133

Secondary structure (DSSP, 8-state):
-EEEE-HHHHGGGTTTT-EEEEEEEEESSSSSS--B-SS-EEEEEEEEE--TTT-SSSEEEBHHHHHHHB-GGGS-EEEEEEEE---/-EEEE-HHHHGGGTTTT-EEEEEEEEESSSSSS--B-SS-EEEEEEEEE--TTT-SSSEEEBHHHHHHHB-GGGS-EEEEEEEE---

Organism: Helianthus annuus (NCBI:txid4232)